Protein AF-A0A8T5MMV1-F1 (afdb_monomer)

Sequence (103 aa):
MKTLVSTNEFLSEDVKLEKKLMKRESPDEYPSLLKWKIQMLYFDGAAWVQICRMDNYLHDGSVGSHVHTYGNDQVKWLEVSFQEAYDLVFAVGSRILREKFRR

Foldseek 3Di:
DAWPDWDWDAPDPFKIKIKTKGADPDCQWAVDRIKIKIFIWGHPPPDTDTAWMWIFTDDPSDTFIWIDHPPDPDTDTHHDDPVVRNVCNVVSSVVSCCPPVVD

pLDDT: mean 88.41, std 8.73, range [66.06, 97.75]

Radius of gyration: 13.95 Å; Cα contacts (8 Å, |Δi|>4): 199; chains: 1; bounding box: 29×27×39 Å

Secondary structure (DSSP, 8-state):
--EEEEEEEESSSSEEEEEEEEE-SSGGG-SSSEEEEEEEEEE-SSSEEEEEEEEEEEETTEEEEEEEETT----EEE---HHHHHHHHHHHHHHHIIIII--

Nearest PDB structures (foldseek):
  5wlc-assembly1_LH  TM=3.913E-01  e=1.052E+00  Saccharomyces cerevisiae BY4741
  6gn5-assembly1_A  TM=3.726E-01  e=1.052E+00  Homo sapiens
  7lbv-assembly1_A  TM=4.084E-01  e=2.830E+00  Cutibacterium acnes
  6gqf-assembly1_A  TM=3.192E-01  e=9.423E-01  Mus musculus
  7azn-assembly1_A  TM=3.697E-01  e=2.271E+00  Mus musculus

Mean predicted aligned error: 4.56 Å

Solvent-accessible surface area (backbone atoms only — not comparable to full-atom values): 5754 Å² total; per-residue (Å²): 131,52,76,76,45,76,50,77,47,72,82,47,98,46,31,35,37,42,42,36,35,27,50,55,90,50,76,85,48,40,92,53,73,61,32,45,37,42,33,28,32,35,50,80,84,86,50,77,41,68,40,14,35,33,34,54,44,50,52,96,91,40,84,31,24,43,38,45,42,59,97,46,91,69,68,45,82,43,82,66,54,73,66,56,45,49,54,48,33,50,55,54,22,52,48,48,33,40,76,76,68,73,87

Structure (mmCIF, N/CA/C/O backbone):
data_AF-A0A8T5MMV1-F1
#
_entry.id   AF-A0A8T5MMV1-F1
#
loop_
_atom_site.group_PDB
_atom_site.id
_atom_site.type_symbol
_atom_site.label_atom_id
_atom_site.label_alt_id
_atom_site.label_comp_id
_atom_site.label_asym_id
_atom_site.label_entity_id
_atom_site.label_seq_id
_atom_site.pdbx_PDB_ins_code
_atom_site.Cartn_x
_atom_site.Cartn_y
_atom_site.Cartn_z
_atom_site.occupancy
_atom_site.B_iso_or_equiv
_atom_site.auth_seq_id
_atom_site.auth_comp_id
_atom_site.auth_asym_id
_atom_site.auth_atom_id
_atom_site.pdbx_PDB_model_num
ATOM 1 N N . MET A 1 1 ? 5.492 -15.734 -5.725 1.00 70.44 1 MET A N 1
ATOM 2 C CA . MET A 1 1 ? 6.188 -14.435 -5.572 1.00 70.44 1 MET A CA 1
ATOM 3 C C . MET A 1 1 ? 7.009 -14.429 -4.302 1.00 70.44 1 MET A C 1
ATOM 5 O O . MET A 1 1 ? 6.501 -14.870 -3.277 1.00 70.44 1 MET A O 1
ATOM 9 N N . LYS A 1 2 ? 8.271 -13.977 -4.339 1.00 82.12 2 LYS A N 1
ATOM 10 C CA . LYS A 1 2 ? 9.137 -13.943 -3.145 1.00 82.12 2 LYS A CA 1
ATOM 11 C C . LYS A 1 2 ? 9.173 -12.536 -2.547 1.00 82.12 2 LYS A C 1
ATOM 13 O O . LYS A 1 2 ? 9.741 -11.623 -3.150 1.00 82.12 2 LYS A O 1
ATOM 18 N N . THR A 1 3 ? 8.608 -12.383 -1.352 1.00 88.94 3 THR A N 1
ATOM 19 C CA . THR A 1 3 ? 8.776 -11.179 -0.529 1.00 88.94 3 THR A CA 1
ATOM 20 C C . THR A 1 3 ? 10.228 -11.074 -0.085 1.00 88.94 3 THR A C 1
ATOM 22 O O . THR A 1 3 ? 10.791 -12.028 0.451 1.00 88.94 3 THR A O 1
ATOM 25 N N . LEU A 1 4 ? 10.836 -9.920 -0.336 1.00 90.94 4 LEU A N 1
ATOM 26 C CA . LEU A 1 4 ? 12.189 -9.599 0.109 1.00 90.94 4 LEU A CA 1
ATOM 27 C C . LEU A 1 4 ? 12.144 -8.897 1.464 1.00 90.94 4 LEU A C 1
ATOM 29 O O . LEU A 1 4 ? 12.905 -9.241 2.360 1.00 90.94 4 LEU A O 1
ATOM 33 N N . VAL A 1 5 ? 11.223 -7.940 1.610 1.00 92.62 5 VAL A N 1
ATOM 34 C CA . VAL A 1 5 ? 11.024 -7.153 2.830 1.00 92.62 5 VAL A CA 1
ATOM 35 C C . VAL A 1 5 ? 9.528 -6.936 3.042 1.00 92.62 5 VAL A C 1
ATOM 37 O O . VAL A 1 5 ? 8.798 -6.655 2.092 1.00 92.62 5 VAL A O 1
ATOM 40 N N . SER A 1 6 ? 9.073 -7.053 4.288 1.00 94.56 6 SER A N 1
ATOM 41 C CA . SER A 1 6 ? 7.721 -6.682 4.711 1.00 94.56 6 SER A CA 1
ATOM 42 C C . SER A 1 6 ? 7.812 -5.993 6.062 1.00 94.56 6 SER A C 1
ATOM 44 O O . SER A 1 6 ? 8.284 -6.598 7.022 1.00 94.56 6 SER A O 1
ATOM 46 N N . THR A 1 7 ? 7.365 -4.746 6.148 1.00 95.88 7 THR A N 1
ATOM 47 C CA . THR A 1 7 ? 7.383 -3.966 7.388 1.00 95.88 7 THR A CA 1
ATOM 48 C C . THR A 1 7 ? 6.016 -3.368 7.675 1.00 95.88 7 THR A C 1
ATOM 50 O O . THR A 1 7 ? 5.232 -3.099 6.763 1.00 95.88 7 THR A O 1
ATOM 53 N N . ASN A 1 8 ? 5.736 -3.186 8.964 1.00 95.94 8 ASN A N 1
ATOM 54 C CA . ASN A 1 8 ? 4.588 -2.436 9.450 1.00 95.94 8 ASN A CA 1
ATOM 55 C C . ASN A 1 8 ? 5.100 -1.228 10.230 1.00 95.94 8 ASN A C 1
ATOM 57 O O . ASN A 1 8 ? 5.975 -1.368 11.081 1.00 95.94 8 ASN A O 1
ATOM 61 N N . GLU A 1 9 ? 4.532 -0.068 9.946 1.00 95.38 9 GLU A N 1
ATOM 62 C CA . GLU A 1 9 ? 4.747 1.174 10.675 1.00 95.38 9 GLU A CA 1
ATOM 63 C C . GLU A 1 9 ? 3.407 1.598 11.272 1.00 95.38 9 GLU A C 1
ATOM 65 O O . GLU A 1 9 ? 2.465 1.894 10.539 1.00 95.38 9 GLU A O 1
ATOM 70 N N . PHE A 1 10 ? 3.292 1.551 12.596 1.00 96.19 10 PHE A N 1
ATOM 71 C CA . PHE A 1 10 ? 2.070 1.948 13.290 1.00 96.19 10 PHE A CA 1
ATOM 72 C C . PHE A 1 10 ? 2.055 3.467 13.459 1.00 96.19 10 PHE A C 1
ATOM 74 O O . PHE A 1 10 ? 2.979 4.032 14.040 1.00 96.19 10 PHE A O 1
ATOM 81 N N . LEU A 1 11 ? 1.013 4.112 12.932 1.00 93.56 11 LEU A N 1
ATOM 82 C CA . LEU A 1 11 ? 0.779 5.554 13.058 1.00 93.56 11 LEU A CA 1
ATOM 83 C C . LEU A 1 11 ? -0.070 5.873 14.300 1.00 93.56 11 LEU A C 1
ATOM 85 O O . LEU A 1 11 ? 0.054 6.946 14.884 1.00 93.56 11 LEU A O 1
ATOM 89 N N . SER A 1 12 ? -0.911 4.922 14.706 1.00 94.31 12 SER A N 1
ATOM 90 C CA . SER A 1 12 ? -1.681 4.886 15.952 1.00 94.31 12 SER A CA 1
ATOM 91 C C . SER A 1 12 ? -1.963 3.423 16.323 1.00 94.31 12 SER A C 1
ATOM 93 O O . SER A 1 12 ? -1.530 2.500 15.627 1.00 94.31 12 SER A O 1
ATOM 95 N N . GLU A 1 13 ? -2.705 3.189 17.407 1.00 95.12 13 GLU A N 1
ATOM 96 C CA . GLU A 1 13 ? -3.140 1.841 17.801 1.00 95.12 13 GLU A CA 1
ATOM 97 C C . GLU A 1 13 ? -4.030 1.170 16.737 1.00 95.12 13 GLU A C 1
ATOM 99 O O . GLU A 1 13 ? -3.968 -0.044 16.545 1.00 95.12 13 GLU A O 1
ATOM 104 N N . ASP A 1 14 ? -4.824 1.966 16.015 1.00 96.62 14 ASP A N 1
ATOM 105 C CA . ASP A 1 14 ? -5.800 1.530 15.017 1.00 96.62 14 ASP A CA 1
ATOM 106 C C . ASP A 1 14 ? -5.406 1.873 13.570 1.00 96.62 14 ASP A C 1
ATOM 108 O O . ASP A 1 14 ? -6.151 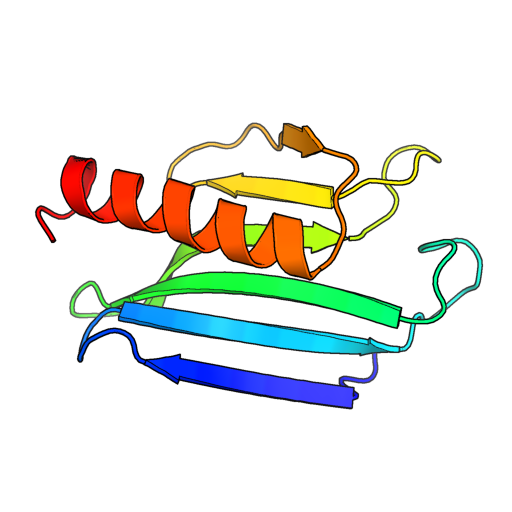1.553 12.647 1.00 96.62 14 ASP A O 1
ATOM 112 N N . VAL A 1 15 ? -4.236 2.474 13.327 1.00 96.69 15 VAL A N 1
ATOM 113 C CA . VAL A 1 15 ? -3.765 2.832 11.978 1.00 96.69 15 VAL A CA 1
ATOM 114 C C . VAL A 1 15 ? -2.329 2.375 11.764 1.00 96.69 15 VAL A C 1
ATOM 116 O O . VAL A 1 15 ? -1.430 2.676 12.549 1.00 96.69 15 VAL A O 1
ATOM 119 N N . LYS A 1 16 ? -2.078 1.705 10.635 1.00 96.88 16 LYS A N 1
ATOM 120 C CA . LYS A 1 16 ? -0.721 1.326 10.222 1.00 96.88 16 LYS A CA 1
ATOM 121 C C . LYS A 1 16 ? -0.492 1.457 8.723 1.00 96.88 16 LYS A C 1
ATOM 123 O O . LYS A 1 16 ? -1.419 1.354 7.920 1.00 96.88 16 LYS A O 1
ATOM 128 N N . LEU A 1 17 ? 0.773 1.599 8.359 1.00 96.75 17 LEU A N 1
ATOM 129 C CA . LEU A 1 17 ? 1.288 1.444 7.008 1.00 96.75 17 LEU A CA 1
ATOM 130 C C . LEU A 1 17 ? 1.995 0.097 6.874 1.00 96.75 17 LEU A C 1
ATOM 132 O O . LEU A 1 17 ? 2.955 -0.192 7.584 1.00 96.75 17 LEU A O 1
ATOM 136 N N . GLU A 1 18 ? 1.547 -0.713 5.925 1.00 96.69 18 GLU A N 1
ATOM 137 C CA . GLU A 1 18 ? 2.245 -1.907 5.465 1.00 96.69 18 GLU A CA 1
ATOM 138 C C . GLU A 1 18 ? 3.086 -1.553 4.232 1.00 96.69 18 GLU A C 1
ATOM 140 O O . GLU A 1 18 ? 2.568 -1.026 3.246 1.00 96.69 18 GLU A O 1
ATOM 145 N N . LYS A 1 19 ? 4.380 -1.878 4.269 1.00 95.69 19 LYS A N 1
ATOM 146 C CA . LYS A 1 19 ? 5.316 -1.704 3.152 1.00 95.69 19 LYS A CA 1
ATOM 147 C C . LYS A 1 19 ? 5.884 -3.063 2.772 1.00 95.69 19 LYS A C 1
ATOM 149 O O . LYS A 1 19 ? 6.467 -3.754 3.607 1.00 95.69 19 LYS A O 1
ATOM 154 N N . LYS A 1 20 ? 5.732 -3.451 1.510 1.00 94.75 20 LYS A N 1
ATOM 155 C CA . LYS A 1 20 ? 6.238 -4.715 0.967 1.00 94.75 20 LYS A CA 1
ATOM 156 C C . LYS A 1 20 ? 7.115 -4.453 -0.241 1.00 94.75 20 LYS A C 1
ATOM 158 O O . LYS A 1 20 ? 6.726 -3.707 -1.132 1.00 94.75 20 LYS A O 1
ATOM 163 N N . LEU A 1 21 ? 8.267 -5.113 -0.275 1.00 92.69 21 LEU A N 1
ATOM 164 C CA . LEU A 1 21 ? 9.174 -5.172 -1.415 1.00 92.69 21 LEU A CA 1
ATOM 165 C C . LEU A 1 21 ? 9.310 -6.632 -1.844 1.00 92.69 21 LEU A C 1
ATOM 167 O O . LEU A 1 21 ? 9.528 -7.522 -1.019 1.00 92.69 21 LEU A O 1
ATOM 171 N N . MET A 1 22 ? 9.173 -6.887 -3.134 1.00 92.38 22 MET A N 1
ATOM 172 C CA . MET A 1 22 ? 9.079 -8.216 -3.720 1.00 92.38 22 MET A CA 1
ATOM 173 C C . MET A 1 22 ? 9.987 -8.299 -4.944 1.00 92.38 22 MET A C 1
ATOM 175 O O . MET A 1 22 ? 10.180 -7.320 -5.668 1.00 92.38 22 MET A O 1
ATOM 179 N N . LYS A 1 23 ? 10.537 -9.487 -5.194 1.00 89.50 23 LYS A N 1
ATOM 180 C CA . LYS A 1 23 ? 11.234 -9.766 -6.452 1.00 89.50 23 LYS A CA 1
ATOM 181 C C . LYS A 1 23 ? 10.195 -9.941 -7.564 1.00 89.50 23 LYS A C 1
ATOM 183 O O . LYS A 1 23 ? 9.224 -10.669 -7.348 1.00 89.50 23 LYS A O 1
ATOM 188 N N . ARG A 1 24 ? 10.418 -9.336 -8.738 1.00 86.25 24 ARG A N 1
ATOM 189 C CA . ARG A 1 24 ? 9.618 -9.658 -9.933 1.00 86.25 24 ARG A CA 1
ATOM 190 C C . ARG A 1 24 ? 9.818 -11.119 -10.351 1.00 86.25 24 ARG A C 1
ATOM 192 O O . ARG A 1 24 ? 10.915 -11.663 -10.197 1.00 86.25 24 ARG A O 1
ATOM 199 N N . GLU A 1 25 ? 8.772 -11.749 -10.863 1.00 81.38 25 GLU A N 1
ATOM 200 C CA . GLU A 1 25 ? 8.788 -13.139 -11.328 1.00 81.38 25 GLU A CA 1
ATOM 201 C C . GLU A 1 25 ? 9.223 -13.252 -12.788 1.00 81.38 25 GLU A C 1
ATOM 203 O O . GLU A 1 25 ? 9.976 -14.167 -13.119 1.00 81.38 25 GLU A O 1
ATOM 208 N N . SER A 1 26 ? 8.835 -12.294 -13.634 1.00 78.94 26 SER A N 1
ATOM 209 C CA . SER A 1 26 ? 9.279 -12.213 -15.028 1.00 78.94 26 SER A CA 1
ATOM 210 C C . SER A 1 26 ? 9.669 -10.779 -15.420 1.00 78.94 26 SER A C 1
ATOM 212 O O . SER A 1 26 ? 9.253 -9.821 -14.760 1.00 78.94 26 SER A O 1
ATOM 214 N N . PRO A 1 27 ? 10.505 -10.601 -16.462 1.00 77.50 27 PRO A N 1
ATOM 215 C CA . PRO A 1 27 ? 10.873 -9.280 -16.978 1.00 77.50 27 PRO A CA 1
ATOM 216 C C . PRO A 1 27 ? 9.681 -8.433 -17.436 1.00 77.50 27 PRO A C 1
ATOM 218 O O . PRO A 1 27 ? 9.750 -7.211 -17.346 1.00 77.50 27 PRO A O 1
ATOM 221 N N . ASP A 1 28 ? 8.601 -9.085 -17.867 1.00 74.25 28 ASP A N 1
ATOM 222 C CA . ASP A 1 28 ? 7.427 -8.439 -18.459 1.00 74.25 28 ASP A CA 1
ATOM 223 C C . ASP A 1 28 ? 6.477 -7.836 -17.414 1.00 74.25 28 ASP A C 1
ATOM 225 O O . ASP A 1 28 ? 5.581 -7.079 -17.762 1.00 74.25 28 ASP A O 1
ATOM 229 N N . GLU A 1 29 ? 6.642 -8.150 -16.124 1.00 70.25 29 GLU A N 1
ATOM 230 C CA . GLU A 1 29 ? 5.719 -7.669 -15.089 1.00 70.25 29 GLU A CA 1
ATOM 231 C C . GLU A 1 29 ? 5.930 -6.203 -14.698 1.00 70.25 29 GLU A C 1
ATOM 233 O O . GLU A 1 29 ? 4.993 -5.531 -14.272 1.00 70.25 29 GLU A O 1
ATOM 238 N N . TYR A 1 30 ? 7.179 -5.741 -14.715 1.00 73.44 30 TYR A N 1
ATOM 239 C CA . TYR A 1 30 ? 7.548 -4.360 -14.420 1.00 73.44 30 TYR A CA 1
ATOM 240 C C . TYR A 1 30 ? 9.013 -4.130 -14.841 1.00 73.44 30 TYR A C 1
ATOM 242 O O . TYR A 1 30 ? 9.850 -5.004 -14.582 1.00 73.44 30 TYR A O 1
ATOM 250 N N . PRO A 1 31 ? 9.379 -2.970 -15.427 1.00 70.25 31 PRO A N 1
ATOM 251 C CA . PRO A 1 31 ? 10.744 -2.716 -15.899 1.00 70.25 31 PRO A CA 1
ATOM 252 C C . PRO A 1 31 ? 11.794 -2.778 -14.787 1.00 70.25 31 PRO A C 1
ATOM 254 O O . PRO A 1 31 ? 12.907 -3.261 -15.009 1.00 70.25 31 PRO A O 1
ATOM 257 N N . SER A 1 32 ? 11.435 -2.342 -13.573 1.00 76.12 32 SER A N 1
ATOM 258 C CA . SER A 1 32 ? 12.285 -2.509 -12.390 1.00 76.12 32 SER A CA 1
ATOM 259 C C . SER A 1 32 ? 12.335 -3.969 -11.950 1.00 76.12 32 SER A C 1
ATOM 261 O O . SER A 1 32 ? 11.327 -4.669 -11.959 1.00 76.12 32 SER A O 1
ATOM 263 N N . LEU A 1 33 ? 13.503 -4.415 -11.482 1.00 81.19 33 LEU A N 1
ATOM 264 C CA . LEU A 1 33 ? 13.704 -5.742 -10.881 1.00 81.19 33 LEU A CA 1
ATOM 265 C C . LEU A 1 33 ? 12.856 -5.965 -9.615 1.00 81.19 33 LEU A C 1
ATOM 267 O O . LEU A 1 33 ? 12.686 -7.107 -9.173 1.00 81.19 33 LEU A O 1
ATOM 271 N N . LEU A 1 34 ? 12.359 -4.877 -9.026 1.00 86.38 34 LEU A N 1
ATOM 272 C CA . LEU A 1 34 ? 11.644 -4.863 -7.762 1.00 86.38 34 LEU A CA 1
ATOM 273 C C . LEU A 1 34 ? 10.206 -4.379 -7.946 1.00 86.38 34 LEU A C 1
ATOM 275 O O . LEU A 1 34 ? 9.946 -3.330 -8.541 1.00 86.38 34 LEU A O 1
ATOM 279 N N . LYS A 1 35 ? 9.291 -5.137 -7.347 1.00 89.31 35 LYS A N 1
ATOM 280 C CA . LYS A 1 35 ? 7.905 -4.746 -7.109 1.00 89.31 35 LYS A CA 1
ATOM 281 C C . LYS A 1 35 ? 7.759 -4.265 -5.676 1.00 89.31 35 LYS A C 1
ATOM 283 O O . LYS A 1 35 ? 8.403 -4.793 -4.770 1.00 89.31 35 LYS A O 1
ATOM 288 N N . TRP A 1 36 ? 6.883 -3.311 -5.449 1.00 91.88 36 TRP A N 1
ATOM 289 C CA . TRP A 1 36 ? 6.555 -2.767 -4.154 1.00 91.88 36 TRP A CA 1
ATOM 290 C C . TRP A 1 36 ? 5.047 -2.606 -4.004 1.00 91.88 36 TRP A C 1
ATOM 292 O O . TRP A 1 36 ? 4.289 -2.516 -4.966 1.00 91.88 36 TRP A O 1
ATOM 302 N N . LYS A 1 37 ? 4.620 -2.603 -2.747 1.00 93.62 37 LYS A N 1
ATOM 303 C CA . LYS A 1 37 ? 3.253 -2.328 -2.333 1.00 93.62 37 LYS A CA 1
ATOM 304 C C . LYS A 1 37 ? 3.303 -1.526 -1.040 1.00 93.62 37 LYS A C 1
ATOM 306 O O . LYS A 1 37 ? 3.980 -1.930 -0.094 1.00 93.62 37 LYS A O 1
ATOM 311 N N . ILE A 1 38 ? 2.569 -0.425 -1.000 1.00 96.12 38 ILE A N 1
ATOM 312 C CA . ILE A 1 38 ? 2.396 0.424 0.177 1.00 96.12 38 ILE A CA 1
ATOM 313 C C . ILE A 1 38 ? 0.904 0.479 0.472 1.00 96.12 38 ILE A C 1
ATOM 315 O O . ILE A 1 38 ? 0.104 0.755 -0.419 1.00 96.12 38 ILE A O 1
ATOM 319 N N . GLN A 1 39 ? 0.508 0.177 1.703 1.00 96.94 39 GLN A N 1
ATOM 320 C CA . GLN A 1 39 ? -0.897 0.087 2.073 1.00 96.94 39 GLN A CA 1
ATOM 321 C C . GLN A 1 39 ? -1.149 0.699 3.447 1.00 96.94 39 GLN A C 1
ATOM 323 O O . GLN A 1 39 ? -0.601 0.235 4.440 1.00 96.94 39 GLN A O 1
ATOM 328 N N . MET A 1 40 ? -2.039 1.687 3.513 1.00 97.75 40 MET A N 1
ATOM 329 C CA . MET A 1 40 ? -2.611 2.164 4.766 1.00 97.75 40 MET A CA 1
ATOM 330 C C . MET A 1 40 ? -3.805 1.299 5.165 1.00 97.75 40 MET A C 1
ATOM 332 O O . MET A 1 40 ? -4.712 1.040 4.365 1.00 97.75 40 MET A O 1
ATOM 336 N N . LEU A 1 41 ? -3.788 0.866 6.420 1.00 97.25 41 LEU A N 1
ATOM 337 C CA . LEU A 1 41 ? -4.781 0.011 7.045 1.00 97.25 41 LEU A CA 1
ATOM 338 C C . LEU A 1 41 ? -5.365 0.698 8.278 1.00 97.25 41 LEU A C 1
ATOM 340 O O . LEU A 1 41 ? -4.625 1.312 9.045 1.00 97.25 41 LEU A O 1
ATOM 344 N N . TYR A 1 42 ? -6.669 0.527 8.472 1.00 96.75 42 TYR A N 1
ATOM 345 C CA . TYR A 1 42 ? -7.408 0.965 9.654 1.00 96.75 42 TYR A CA 1
ATOM 346 C C . TYR A 1 42 ? -8.034 -0.236 10.357 1.00 96.75 42 TYR A C 1
ATOM 348 O O . TYR A 1 42 ? -8.614 -1.083 9.683 1.00 96.75 42 TYR A O 1
ATOM 356 N N . PHE A 1 43 ? -7.925 -0.332 11.676 1.00 96.62 43 PHE A N 1
ATOM 357 C CA . PHE A 1 43 ? -8.611 -1.348 12.460 1.00 96.62 43 PHE A CA 1
ATOM 358 C C . PHE A 1 43 ? -9.981 -0.827 12.893 1.00 96.62 43 PHE A C 1
ATOM 360 O O . PHE A 1 43 ? -10.075 0.087 13.708 1.00 96.62 43 PHE A O 1
ATOM 367 N N . ASP A 1 44 ? -11.049 -1.423 12.368 1.00 93.00 44 ASP A N 1
ATOM 368 C CA . ASP A 1 44 ? -12.431 -1.000 12.643 1.00 93.00 44 ASP A CA 1
ATOM 369 C C . ASP A 1 44 ? -13.025 -1.596 13.935 1.00 93.00 44 ASP A C 1
ATOM 371 O O . ASP A 1 44 ? -14.203 -1.401 14.233 1.00 93.00 44 ASP A O 1
ATOM 375 N N . GLY A 1 45 ? -12.210 -2.322 14.708 1.00 93.62 45 GLY A N 1
ATOM 376 C CA . GLY A 1 45 ? -12.624 -3.077 15.892 1.00 93.62 45 GLY A CA 1
ATOM 377 C C . GLY A 1 45 ? -12.766 -4.581 15.644 1.00 93.62 45 GLY A C 1
ATOM 378 O O . GLY A 1 45 ? -12.706 -5.351 16.601 1.00 93.62 45 GLY A O 1
ATOM 379 N N . ALA A 1 46 ? -12.892 -5.013 14.385 1.00 95.81 46 ALA A N 1
ATOM 380 C CA . ALA A 1 46 ? -12.994 -6.421 14.006 1.00 95.81 46 ALA A CA 1
ATOM 381 C C . ALA A 1 46 ? -11.864 -6.857 13.062 1.00 95.81 46 ALA A C 1
ATOM 383 O O . ALA A 1 46 ? -11.310 -7.948 13.219 1.00 95.81 46 ALA A O 1
ATOM 384 N N . ALA A 1 47 ? -11.502 -6.017 12.091 1.00 96.06 47 ALA A N 1
ATOM 385 C CA . ALA A 1 47 ? -10.517 -6.346 11.071 1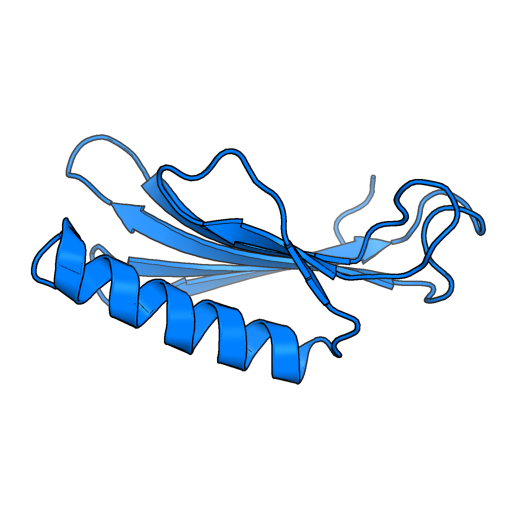.00 96.06 47 ALA A CA 1
ATOM 386 C C . ALA A 1 47 ? -9.697 -5.129 10.620 1.00 96.06 47 ALA A C 1
ATOM 388 O O . ALA A 1 47 ? -10.072 -3.973 10.795 1.00 96.06 47 ALA A O 1
ATOM 389 N N . TRP A 1 48 ? -8.549 -5.409 9.997 1.00 96.94 48 TRP A N 1
ATOM 390 C CA . TRP A 1 48 ? -7.763 -4.394 9.301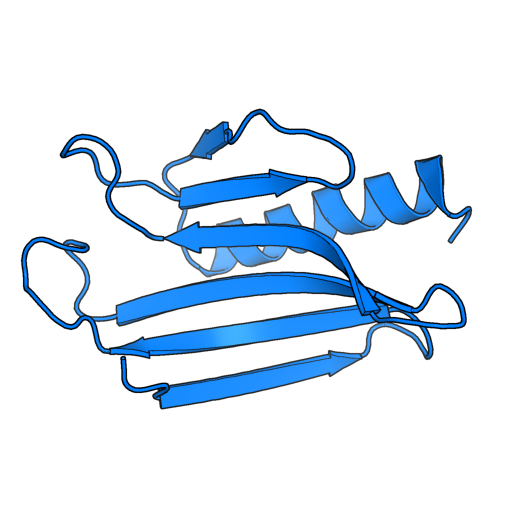 1.00 96.94 48 TRP A CA 1
ATOM 391 C C . TRP A 1 48 ? -8.348 -4.148 7.909 1.00 96.94 48 TRP A C 1
ATOM 393 O O . TRP A 1 48 ? -8.252 -4.995 7.020 1.00 96.94 48 TRP A O 1
ATOM 403 N N . VAL A 1 49 ? -8.914 -2.965 7.715 1.00 95.38 49 VAL A N 1
ATOM 404 C CA . VAL A 1 49 ? -9.562 -2.512 6.487 1.00 95.38 49 VAL A CA 1
ATOM 405 C C . VAL A 1 49 ? -8.579 -1.708 5.639 1.00 95.38 49 VAL A C 1
ATOM 407 O O . VAL A 1 49 ? -7.845 -0.858 6.143 1.00 95.38 49 VAL A O 1
ATOM 410 N N . GLN A 1 50 ? -8.555 -1.963 4.328 1.00 95.94 50 GLN A N 1
ATOM 411 C CA . GLN A 1 50 ? -7.743 -1.198 3.379 1.00 95.94 50 GLN A CA 1
ATOM 412 C C . GLN A 1 50 ? -8.303 0.212 3.193 1.00 95.94 50 GLN A C 1
ATOM 414 O O . GLN A 1 50 ? -9.380 0.380 2.628 1.00 95.94 50 GLN A O 1
ATOM 419 N N . ILE A 1 51 ? -7.525 1.219 3.588 1.00 96.19 51 ILE A N 1
ATOM 420 C CA . ILE A 1 51 ? -7.874 2.626 3.386 1.00 96.19 51 ILE A CA 1
ATOM 421 C C . ILE A 1 51 ? -7.353 3.128 2.042 1.00 96.19 51 ILE A C 1
ATOM 423 O O . I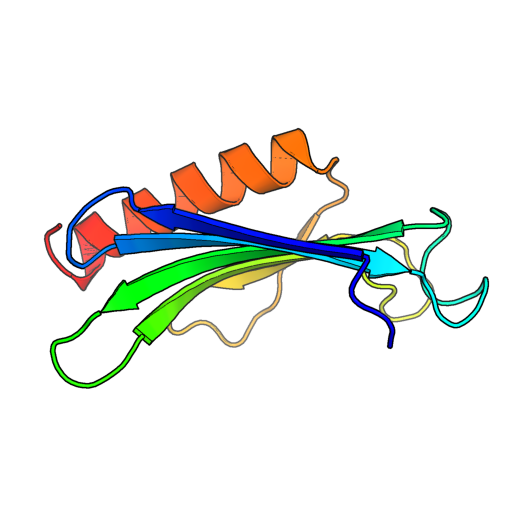LE A 1 51 ? -8.092 3.696 1.237 1.00 96.19 51 ILE A O 1
ATOM 427 N N . CYS A 1 52 ? -6.067 2.907 1.795 1.00 96.19 52 CYS A N 1
ATOM 428 C CA . CYS A 1 52 ? -5.403 3.287 0.561 1.00 96.19 52 CYS A CA 1
ATOM 429 C C . CYS A 1 52 ? -4.292 2.278 0.282 1.00 96.19 52 CYS A C 1
ATOM 431 O O . CYS A 1 52 ? -3.558 1.910 1.197 1.00 96.19 52 CYS A O 1
ATOM 433 N N . ARG A 1 53 ? -4.167 1.816 -0.958 1.00 95.50 53 ARG A N 1
ATOM 434 C CA . ARG A 1 53 ? -3.064 0.967 -1.402 1.00 95.50 53 ARG A CA 1
ATOM 435 C C . ARG A 1 53 ? -2.515 1.497 -2.709 1.00 95.50 53 ARG A C 1
ATOM 437 O O . ARG A 1 53 ? -3.290 1.798 -3.612 1.00 95.50 53 ARG A O 1
ATOM 444 N N . MET A 1 54 ? -1.193 1.520 -2.811 1.00 94.62 54 MET A N 1
ATOM 445 C CA . MET A 1 54 ? -0.503 1.642 -4.080 1.00 94.62 54 MET A CA 1
ATOM 446 C C . MET A 1 54 ? 0.447 0.477 -4.306 1.00 94.62 54 MET A C 1
ATOM 448 O O . MET A 1 54 ? 1.123 0.028 -3.380 1.00 94.62 54 MET A O 1
ATOM 452 N N . ASP A 1 55 ? 0.489 -0.012 -5.537 1.00 91.75 55 ASP A N 1
ATOM 453 C CA . ASP A 1 55 ? 1.409 -1.055 -5.978 1.00 91.75 55 ASP A CA 1
ATOM 454 C C . ASP A 1 55 ? 1.856 -0.787 -7.416 1.00 91.75 55 ASP A C 1
ATOM 456 O O . ASP A 1 55 ? 1.077 -0.281 -8.223 1.00 91.75 55 ASP A O 1
ATOM 460 N N . ASN A 1 56 ? 3.120 -1.090 -7.723 1.00 88.12 56 ASN A N 1
ATOM 461 C CA . ASN A 1 56 ? 3.652 -0.957 -9.076 1.00 88.12 56 ASN A CA 1
ATOM 462 C C . ASN A 1 56 ? 3.536 -2.292 -9.823 1.00 88.12 56 ASN A C 1
ATOM 464 O O . ASN A 1 56 ? 4.268 -3.256 -9.576 1.00 88.12 56 ASN A O 1
ATOM 468 N N . TYR A 1 57 ? 2.591 -2.351 -10.750 1.00 78.12 57 TYR A N 1
ATOM 469 C CA . TYR A 1 57 ? 2.349 -3.510 -11.599 1.00 78.12 57 TYR A CA 1
ATOM 470 C C . TYR A 1 57 ? 2.078 -3.051 -13.025 1.00 78.12 57 TYR A C 1
ATOM 472 O O . TYR A 1 57 ? 1.532 -1.970 -13.236 1.00 78.12 57 TYR A O 1
ATOM 480 N N . LEU A 1 58 ? 2.424 -3.888 -14.004 1.00 69.44 58 LEU A N 1
ATOM 481 C CA . LEU A 1 58 ? 1.923 -3.704 -15.360 1.00 69.44 58 LEU A CA 1
ATOM 482 C C . LEU A 1 58 ? 0.402 -3.857 -15.394 1.00 69.44 58 LEU A C 1
ATOM 484 O O . LEU A 1 58 ? -0.151 -4.786 -14.800 1.00 69.44 58 LEU A O 1
ATOM 488 N N . HIS A 1 59 ? -0.241 -3.033 -16.205 1.00 67.88 59 HIS A N 1
ATOM 489 C CA . HIS A 1 59 ? -1.598 -3.272 -16.678 1.00 67.88 59 HIS A CA 1
ATOM 490 C C . HIS A 1 59 ? -1.665 -2.885 -18.136 1.00 67.88 59 HIS A C 1
ATOM 492 O O . HIS A 1 59 ? -1.134 -1.848 -18.534 1.00 67.88 59 HIS A O 1
ATOM 498 N N . ASP A 1 60 ? -2.263 -3.760 -18.933 1.00 66.44 60 ASP A N 1
ATOM 499 C CA . ASP A 1 60 ? -2.450 -3.561 -20.367 1.00 66.44 60 ASP A CA 1
ATOM 500 C C . ASP A 1 60 ? -1.170 -3.110 -21.099 1.00 66.44 60 ASP A C 1
ATOM 502 O O . ASP A 1 60 ? -1.184 -2.236 -21.962 1.00 66.44 60 ASP A O 1
ATOM 506 N N . GLY A 1 61 ? -0.022 -3.692 -20.728 1.00 67.25 61 GLY A N 1
ATOM 507 C CA . GLY A 1 61 ? 1.270 -3.406 -21.363 1.00 67.25 61 GLY A CA 1
ATOM 508 C C . GLY A 1 61 ? 1.944 -2.101 -20.923 1.00 67.25 61 GLY A C 1
ATOM 509 O O . GLY A 1 61 ? 3.081 -1.854 -21.319 1.00 67.25 61 GLY A O 1
ATOM 510 N N . SER A 1 62 ? 1.282 -1.284 -20.100 1.00 66.06 62 SER A N 1
ATOM 511 C CA . SER A 1 62 ? 1.793 0.011 -19.648 1.00 66.06 62 SER A CA 1
ATOM 512 C C . SER A 1 62 ? 2.295 -0.048 -18.207 1.00 66.06 62 SER A C 1
ATOM 514 O O . SER A 1 62 ? 1.702 -0.670 -17.323 1.00 66.06 62 SER A O 1
ATOM 516 N N . VAL A 1 63 ? 3.427 0.609 -17.975 1.00 70.25 63 VAL A N 1
ATOM 517 C CA . VAL A 1 63 ? 4.061 0.717 -16.661 1.00 70.25 63 VAL A CA 1
ATOM 518 C C . VAL A 1 63 ? 3.312 1.761 -15.844 1.00 70.25 63 VAL A C 1
ATOM 520 O O . VAL A 1 63 ? 3.109 2.878 -16.308 1.00 70.25 63 VAL A O 1
ATOM 523 N N . GLY A 1 64 ? 2.935 1.427 -14.613 1.00 77.12 64 GLY A N 1
ATOM 524 C CA . GLY A 1 64 ? 2.359 2.408 -13.704 1.00 77.12 64 GLY A CA 1
ATOM 525 C C . GLY A 1 64 ? 2.125 1.864 -12.303 1.00 77.12 64 GLY A C 1
ATOM 526 O O . GLY A 1 64 ? 2.412 0.704 -11.999 1.00 77.12 64 GLY A O 1
ATOM 527 N N . SER A 1 65 ? 1.632 2.742 -11.438 1.00 85.56 65 SER A N 1
ATOM 528 C CA . SER A 1 65 ? 1.191 2.400 -10.092 1.00 85.56 65 SER A CA 1
ATOM 529 C C . SER A 1 65 ? -0.324 2.456 -10.017 1.00 85.56 65 SER A C 1
ATOM 531 O O . SER A 1 65 ? -0.944 3.461 -10.380 1.00 85.56 65 SER A O 1
ATOM 533 N N . HIS A 1 66 ? -0.909 1.384 -9.501 1.00 87.62 66 HIS A N 1
ATOM 534 C CA . HIS A 1 66 ? -2.324 1.314 -9.190 1.00 87.62 66 HIS A CA 1
ATOM 535 C C . HIS A 1 66 ? -2.605 2.071 -7.905 1.00 87.62 66 HIS A C 1
ATOM 537 O O . HIS A 1 66 ? -1.907 1.876 -6.915 1.00 87.62 66 HIS A O 1
ATOM 543 N N . VAL A 1 67 ? -3.660 2.876 -7.883 1.00 88.88 67 VAL A N 1
A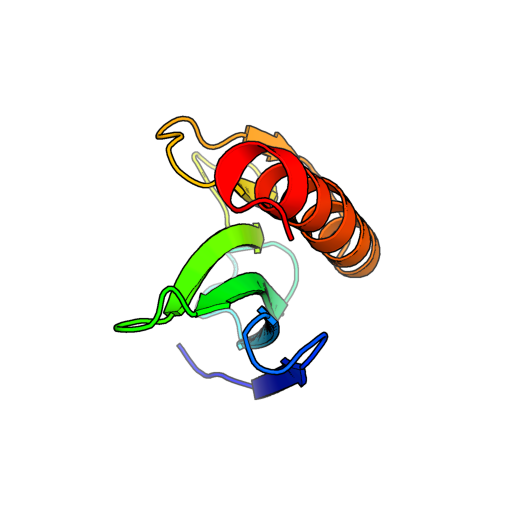TOM 544 C CA . VAL A 1 67 ? -4.172 3.487 -6.656 1.00 88.88 67 VAL A CA 1
ATOM 545 C C . VAL A 1 67 ? -5.522 2.866 -6.331 1.00 88.88 67 VAL A C 1
ATOM 547 O O . VAL A 1 67 ? -6.496 3.075 -7.054 1.00 88.88 67 VAL A O 1
ATOM 550 N N . HIS A 1 68 ? -5.590 2.146 -5.216 1.00 91.06 68 HIS A N 1
ATOM 551 C CA . HIS A 1 68 ? -6.830 1.630 -4.648 1.00 91.06 68 HIS A CA 1
ATOM 552 C C . HIS A 1 68 ? -7.211 2.464 -3.429 1.00 91.06 68 HIS A C 1
ATOM 554 O O . HIS A 1 68 ? -6.438 2.560 -2.476 1.00 91.06 68 HIS A O 1
ATOM 560 N N . THR A 1 69 ? -8.414 3.025 -3.417 1.00 91.94 69 THR A N 1
ATOM 561 C CA . THR A 1 69 ? -8.938 3.787 -2.276 1.00 91.94 69 THR A CA 1
ATOM 562 C C . THR A 1 69 ? -10.171 3.113 -1.701 1.00 91.94 69 THR A C 1
ATOM 564 O O . THR A 1 69 ? -10.939 2.497 -2.435 1.00 91.94 69 THR A O 1
ATOM 567 N N . TYR A 1 70 ? -10.377 3.254 -0.396 1.00 90.94 70 TYR A N 1
ATOM 568 C CA . TYR A 1 70 ? -11.538 2.714 0.302 1.00 90.94 70 TYR A CA 1
ATOM 569 C C . TYR A 1 70 ? -12.861 3.083 -0.385 1.00 90.94 70 TYR A C 1
ATOM 571 O O . TYR A 1 70 ? -13.111 4.256 -0.669 1.00 90.94 70 TYR A O 1
ATOM 579 N N . GLY A 1 71 ? -13.704 2.074 -0.623 1.00 86.31 71 GLY A N 1
ATOM 580 C CA . GLY A 1 71 ? -15.035 2.245 -1.211 1.00 86.31 71 GLY A CA 1
ATOM 581 C C . GLY A 1 71 ? -15.044 2.720 -2.667 1.00 86.31 71 GLY A C 1
ATOM 582 O O . GLY A 1 71 ? -16.056 3.261 -3.103 1.00 86.31 71 GLY A O 1
ATOM 583 N N . ASN A 1 72 ? -13.935 2.572 -3.400 1.00 87.38 72 ASN A N 1
ATOM 584 C CA . ASN A 1 72 ? -13.855 2.923 -4.814 1.00 87.38 72 ASN A CA 1
ATOM 585 C C . ASN A 1 72 ? -13.341 1.741 -5.642 1.00 87.38 72 ASN A C 1
ATOM 587 O O . ASN A 1 72 ? -12.232 1.256 -5.412 1.00 87.38 72 ASN A O 1
ATOM 591 N N . ASP A 1 73 ? -14.131 1.337 -6.633 1.00 80.94 73 ASP A N 1
ATOM 592 C CA . ASP A 1 73 ? -13.788 0.251 -7.554 1.00 80.94 73 ASP A CA 1
ATOM 593 C C . ASP A 1 73 ? -12.908 0.730 -8.718 1.00 80.94 73 ASP A C 1
ATOM 595 O O . ASP A 1 73 ? -12.272 -0.075 -9.398 1.00 80.94 73 ASP A O 1
ATOM 599 N N . GLN A 1 74 ? -12.832 2.046 -8.948 1.00 78.12 74 GLN A N 1
ATOM 600 C CA . GLN A 1 74 ? -11.977 2.605 -9.987 1.00 78.12 74 GLN A CA 1
ATOM 601 C C . GLN A 1 74 ? -10.535 2.717 -9.502 1.00 78.12 74 GLN A C 1
ATOM 603 O O . GLN A 1 74 ? -10.208 3.509 -8.613 1.00 78.12 74 GLN A O 1
ATOM 608 N N . VAL A 1 75 ? -9.658 1.954 -10.147 1.00 78.44 75 VAL A N 1
ATOM 609 C CA . VAL A 1 75 ? -8.213 2.045 -9.956 1.00 78.44 75 VAL A CA 1
ATOM 610 C C . VAL A 1 75 ? -7.678 3.218 -10.769 1.00 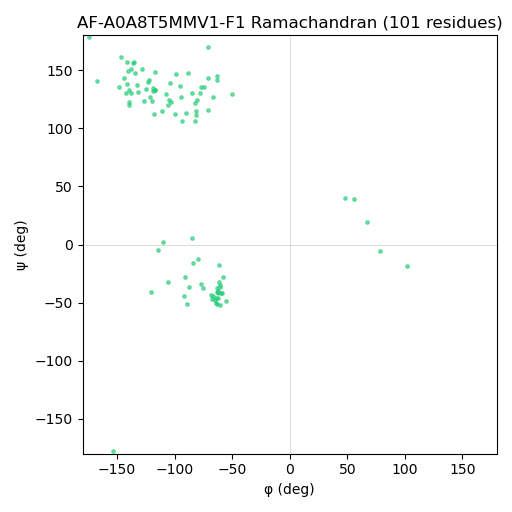78.44 75 VAL A C 1
ATOM 612 O O . VAL A 1 75 ? -7.891 3.289 -11.980 1.00 78.44 75 VAL A O 1
ATOM 615 N N . LYS A 1 76 ? -6.986 4.154 -10.111 1.00 80.19 76 LYS A N 1
ATOM 616 C CA . LYS A 1 76 ? -6.283 5.235 -10.818 1.00 80.19 76 LYS A CA 1
ATOM 617 C C . LYS A 1 76 ? -4.871 4.805 -11.184 1.00 80.19 76 LYS A C 1
ATOM 619 O O . LYS A 1 76 ? -4.227 4.083 -10.427 1.00 80.19 76 LYS A O 1
ATOM 624 N N . TRP A 1 77 ? -4.412 5.325 -12.313 1.00 79.88 77 TRP A N 1
ATOM 625 C CA . TRP A 1 77 ? -3.099 5.081 -12.887 1.00 79.88 77 TRP A CA 1
ATOM 626 C C . TRP A 1 77 ? -2.199 6.284 -12.692 1.00 79.88 77 TRP A C 1
ATOM 628 O O . TRP A 1 77 ? -2.528 7.374 -13.158 1.00 79.88 77 TRP A O 1
ATOM 638 N N . LEU A 1 78 ? -1.081 6.090 -11.995 1.00 83.31 78 LEU A N 1
ATOM 639 C CA . LEU A 1 78 ? -0.073 7.126 -11.790 1.00 83.31 78 LEU A CA 1
ATOM 640 C C . LEU A 1 78 ? 1.327 6.535 -11.952 1.00 83.31 78 LEU A C 1
ATOM 642 O O . LEU A 1 78 ? 1.650 5.519 -11.342 1.00 83.31 78 LEU A O 1
ATOM 646 N N . GLU A 1 79 ? 2.176 7.175 -12.747 1.00 85.19 79 GLU A N 1
ATOM 647 C CA . GLU A 1 79 ? 3.602 6.857 -12.776 1.00 85.19 79 GLU A CA 1
ATOM 648 C C . GLU A 1 79 ? 4.283 7.587 -11.616 1.00 85.19 79 GLU A C 1
ATOM 650 O O . GLU A 1 79 ? 4.405 8.809 -11.631 1.00 85.19 79 GLU A O 1
ATOM 655 N N . VAL A 1 80 ? 4.652 6.839 -10.575 1.00 86.88 80 VAL A N 1
ATOM 656 C CA . VAL A 1 80 ? 5.270 7.380 -9.360 1.00 86.88 80 VAL A CA 1
ATOM 657 C C . VAL A 1 80 ? 6.377 6.462 -8.857 1.00 86.88 80 VAL A C 1
ATOM 659 O O . VAL A 1 80 ? 6.330 5.237 -9.002 1.00 86.88 80 VAL A O 1
ATOM 662 N N . SER A 1 81 ? 7.380 7.062 -8.233 1.00 86.94 81 SER A N 1
ATOM 663 C CA . SER A 1 81 ? 8.405 6.372 -7.460 1.00 86.94 81 SER A CA 1
ATOM 664 C C . SER A 1 81 ? 7.844 5.804 -6.150 1.00 86.94 81 SER A C 1
ATOM 666 O O . SER A 1 81 ? 6.740 6.128 -5.716 1.00 86.94 81 SER A O 1
ATOM 668 N N . PHE A 1 82 ? 8.639 4.973 -5.470 1.00 86.62 82 PHE A N 1
ATOM 669 C CA . PHE A 1 82 ? 8.274 4.441 -4.155 1.00 86.62 82 PHE A CA 1
ATOM 670 C C . PHE A 1 82 ? 8.025 5.549 -3.116 1.00 86.62 82 PHE A C 1
ATOM 672 O O . PHE A 1 82 ? 7.080 5.448 -2.339 1.00 86.62 82 PHE A O 1
ATOM 679 N N . GLN A 1 83 ? 8.855 6.601 -3.101 1.00 90.56 83 GLN A N 1
ATOM 680 C CA . GLN A 1 83 ? 8.711 7.701 -2.142 1.00 90.56 83 GLN A CA 1
ATOM 681 C C . GLN A 1 83 ? 7.448 8.521 -2.428 1.00 90.56 83 GLN A C 1
ATOM 683 O O . GLN A 1 83 ? 6.676 8.792 -1.517 1.00 90.56 83 GLN A O 1
ATOM 688 N N . GLU A 1 84 ? 7.178 8.831 -3.696 1.00 92.12 84 GLU A N 1
ATOM 689 C CA . GLU A 1 84 ? 5.944 9.524 -4.085 1.00 92.12 84 GLU A CA 1
ATOM 690 C C . GLU A 1 84 ? 4.703 8.684 -3.764 1.00 92.12 84 GLU A C 1
ATOM 692 O O . GLU A 1 84 ? 3.716 9.205 -3.250 1.00 92.12 84 GLU A O 1
ATOM 697 N N . ALA A 1 85 ? 4.752 7.369 -3.998 1.00 92.00 85 ALA A N 1
ATOM 698 C CA . ALA A 1 85 ? 3.675 6.463 -3.616 1.00 92.00 85 ALA A CA 1
ATOM 699 C C . ALA A 1 85 ? 3.469 6.416 -2.095 1.00 92.00 85 ALA A C 1
ATOM 701 O O . ALA A 1 85 ? 2.330 6.356 -1.634 1.00 92.00 85 ALA A O 1
ATOM 702 N N . TYR A 1 86 ? 4.549 6.466 -1.310 1.00 93.19 86 TYR A N 1
ATOM 703 C CA . TYR A 1 86 ? 4.474 6.555 0.146 1.00 93.19 86 TYR A CA 1
ATOM 704 C C . TYR A 1 86 ? 3.748 7.832 0.581 1.00 93.19 86 TYR A C 1
ATOM 706 O O . TYR A 1 86 ? 2.757 7.756 1.313 1.00 93.19 86 TYR A O 1
ATOM 714 N N . ASP A 1 87 ? 4.190 8.983 0.073 1.00 94.38 87 ASP A N 1
ATOM 715 C CA . ASP A 1 87 ? 3.621 10.290 0.406 1.00 94.38 87 ASP A CA 1
ATOM 716 C C . ASP A 1 87 ? 2.145 10.377 -0.019 1.00 94.38 87 ASP A C 1
ATOM 718 O O . ASP A 1 87 ? 1.296 10.863 0.734 1.00 94.38 87 ASP A O 1
ATOM 722 N N . LEU A 1 88 ? 1.802 9.827 -1.189 1.00 94.19 88 LEU A N 1
ATOM 723 C CA . LEU A 1 88 ? 0.428 9.760 -1.691 1.00 94.19 88 LEU A CA 1
ATOM 724 C C . LEU A 1 88 ? -0.459 8.837 -0.856 1.00 94.19 88 LEU A C 1
ATOM 726 O O . LEU A 1 88 ? -1.571 9.233 -0.500 1.00 94.19 88 LEU A O 1
ATOM 730 N N . VAL A 1 89 ? -0.000 7.627 -0.517 1.00 95.19 89 VAL A N 1
ATOM 731 C CA . VAL A 1 89 ? -0.760 6.711 0.350 1.00 95.19 89 VAL A CA 1
ATOM 732 C C . VAL A 1 89 ? -1.004 7.358 1.707 1.00 95.19 89 VAL A C 1
ATOM 734 O O . VAL A 1 89 ? -2.125 7.288 2.215 1.00 95.19 89 VAL A O 1
ATOM 737 N N . PHE A 1 90 ? 0.001 8.036 2.264 1.00 94.62 90 PHE A N 1
ATOM 738 C CA . PHE A 1 90 ? -0.140 8.758 3.519 1.00 94.62 90 PHE A CA 1
ATOM 739 C C . PHE A 1 90 ? -1.159 9.897 3.412 1.00 94.62 90 PHE A C 1
ATOM 741 O O . PHE A 1 90 ? -2.096 9.960 4.210 1.00 94.62 90 PHE A O 1
ATOM 748 N N . ALA A 1 91 ? -1.027 10.768 2.411 1.00 94.69 91 ALA A N 1
ATOM 749 C CA . ALA A 1 91 ? -1.902 11.923 2.227 1.00 94.69 91 ALA A CA 1
ATOM 750 C C . ALA A 1 91 ? -3.357 11.516 1.938 1.00 94.69 91 ALA A C 1
ATOM 752 O O . ALA A 1 91 ? -4.288 11.987 2.600 1.00 94.69 91 ALA A O 1
ATOM 753 N N . VAL A 1 92 ? -3.565 10.614 0.973 1.00 94.50 92 VAL A N 1
ATOM 754 C CA . VAL A 1 92 ? -4.894 10.123 0.583 1.00 94.50 92 VAL A CA 1
ATOM 755 C C . VAL A 1 92 ? -5.518 9.317 1.714 1.00 94.50 92 VAL A C 1
ATOM 757 O O . VAL A 1 92 ? -6.690 9.524 2.029 1.00 94.50 92 VAL A O 1
ATOM 760 N N . GLY A 1 93 ? -4.745 8.432 2.343 1.00 95.06 93 GLY A N 1
ATOM 761 C CA . GLY A 1 93 ? -5.225 7.598 3.435 1.00 95.06 93 GLY A CA 1
ATOM 762 C C . GLY A 1 93 ? -5.632 8.420 4.656 1.00 95.06 93 GLY A C 1
ATOM 763 O O . GLY A 1 93 ? -6.747 8.264 5.148 1.00 95.06 93 GLY A O 1
ATOM 764 N N . SER A 1 94 ? -4.802 9.386 5.060 1.00 94.31 94 SER A N 1
ATOM 765 C CA . SER A 1 94 ? -5.116 10.307 6.162 1.00 94.31 94 SER A CA 1
ATOM 766 C C . SER A 1 94 ? -6.368 11.138 5.887 1.00 94.31 94 SER A C 1
ATOM 768 O O . SER A 1 94 ? -7.150 11.414 6.793 1.00 94.31 94 SER A O 1
ATOM 770 N N . ARG A 1 95 ? -6.596 11.541 4.630 1.00 95.00 95 ARG A N 1
ATOM 771 C CA . ARG A 1 95 ? -7.833 12.232 4.248 1.00 95.00 95 ARG A CA 1
ATOM 772 C C . ARG A 1 95 ? -9.057 11.325 4.408 1.00 95.00 95 ARG A C 1
ATOM 774 O O . ARG A 1 95 ? -10.039 11.753 5.004 1.00 95.00 95 ARG A O 1
ATOM 781 N N . ILE A 1 96 ? -8.993 10.088 3.912 1.00 94.19 96 ILE A N 1
ATOM 782 C CA . ILE A 1 96 ? -10.102 9.127 4.022 1.00 94.19 96 ILE A CA 1
ATOM 783 C C . ILE A 1 96 ? -10.403 8.807 5.492 1.00 94.19 96 ILE A C 1
ATOM 785 O O . ILE A 1 96 ? -11.573 8.761 5.868 1.00 94.19 96 ILE A O 1
ATOM 789 N N . LEU A 1 97 ? -9.373 8.631 6.326 1.00 93.81 97 LEU A N 1
ATOM 790 C CA . LEU A 1 97 ? -9.526 8.427 7.771 1.00 93.81 97 LEU A CA 1
ATOM 791 C C . LEU A 1 97 ? -10.324 9.562 8.422 1.00 93.81 97 LEU A C 1
ATOM 793 O O . LEU A 1 97 ? -11.334 9.295 9.078 1.00 93.81 97 LEU A O 1
ATOM 797 N N . ARG A 1 98 ? -9.966 10.819 8.138 1.00 93.19 98 ARG A N 1
ATOM 798 C CA . ARG A 1 98 ? -10.696 11.985 8.658 1.00 93.19 98 ARG A CA 1
ATOM 799 C C . ARG A 1 98 ? -12.143 12.031 8.178 1.00 93.19 98 ARG A C 1
ATOM 801 O O . ARG A 1 98 ? -13.052 12.251 8.973 1.00 93.19 98 ARG A O 1
ATOM 808 N N . GLU A 1 99 ? -12.365 11.814 6.885 1.00 93.31 99 GLU A N 1
ATOM 809 C CA . GLU A 1 99 ? -13.681 11.975 6.255 1.00 93.31 99 GLU A CA 1
ATOM 810 C C . GLU A 1 99 ? -14.661 10.840 6.579 1.00 93.31 99 GLU A C 1
ATOM 812 O O . GLU A 1 99 ? -15.862 11.080 6.710 1.00 93.31 99 GLU A O 1
ATOM 817 N N . LYS A 1 100 ? -14.175 9.597 6.670 1.00 90.62 100 LYS A N 1
ATOM 818 C CA . LYS A 1 100 ? -15.021 8.399 6.796 1.00 90.62 100 LYS A CA 1
ATOM 819 C C . LYS A 1 100 ? -15.012 7.797 8.194 1.00 90.62 100 LYS A C 1
ATOM 821 O O . LYS A 1 100 ? -16.036 7.273 8.619 1.00 90.62 100 LYS A O 1
ATOM 826 N N . PHE A 1 101 ? -13.891 7.899 8.903 1.00 88.50 101 PHE A N 1
ATOM 827 C CA . PHE A 1 101 ? -13.687 7.254 10.202 1.00 88.50 101 PHE A CA 1
ATOM 828 C C . PHE A 1 101 ? -13.538 8.260 11.353 1.00 88.50 101 PHE A C 1
ATOM 830 O O . PHE A 1 101 ? -13.520 7.851 12.510 1.00 88.50 101 PHE A O 1
ATOM 837 N N . ARG A 1 102 ? -13.505 9.571 11.054 1.00 85.25 102 ARG A N 1
ATOM 838 C CA . ARG A 1 102 ? -13.349 10.669 12.030 1.00 85.25 102 ARG A CA 1
ATOM 839 C C . ARG A 1 102 ? -12.085 10.515 12.891 1.00 85.25 102 ARG A C 1
ATOM 841 O O . ARG A 1 102 ? -12.119 10.780 14.092 1.00 85.25 102 ARG A O 1
ATOM 848 N N . ARG A 1 103 ? -10.996 10.065 12.263 1.00 73.06 103 ARG A N 1
ATOM 849 C CA . ARG A 1 103 ? -9.661 9.883 12.852 1.00 73.06 103 ARG A CA 1
ATOM 850 C C . ARG A 1 103 ? -8.642 10.799 12.193 1.00 73.06 103 ARG A C 1
ATOM 852 O O . ARG A 1 103 ? -8.759 11.003 10.965 1.00 73.06 103 ARG A O 1
#

=== Feature glossary ===
The features interleaved in this record are:

— What the protein is —

Sequence gives the chain of amino acids in standard one-letter code (A=alanine, C=cys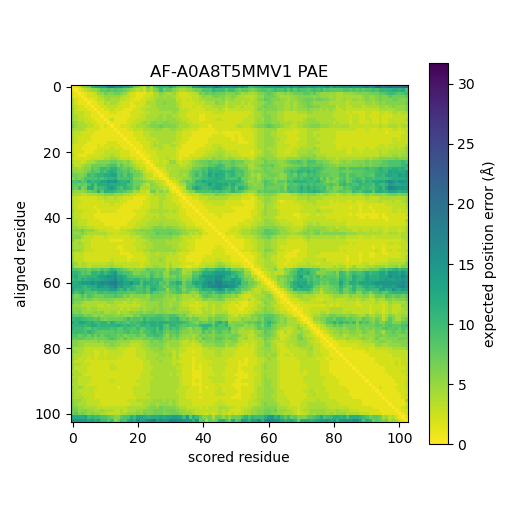teine, …, Y=tyrosine), read N→C. It is the only feature that is directly encoded by the gene; all structural features are derived from the folded form of this sequence.

Database cross-references. InterPro integrates a dozen domain/family signature databases into unified entries with residue-range hits. GO terms attach function/process/location labels with evidence codes. CATH codes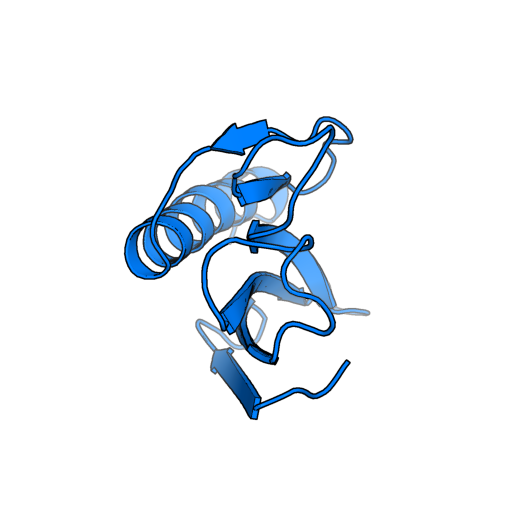 position the fold in a four-level structural taxonomy. Organism is the NCBI-taxonomy species name.

— Where its atoms are —

Atomic coordinates in PDBx/mmCIF format — the same representation the Protein Data Bank distributes. Each line of the _atom_site loop places one backbone atom in Cartesian space (units: ångströms, origin: arbitrary).

The six renders are orthographic views along the three Cartesian axes in both directions. Representation (cartoon, sticks, or surface) and color scheme (sequence-rainbow or by-chain) vary across proteins so the training set covers all the common visualization conventions.

— Local backbone conformation —

Eight-state secondary structure (DSSP): H is the canonical α-helix, G the tighter 3₁₀-helix, I the wider π-helix; E/B are β-structure, T and S are turns and bends, and '-' is everything else. DSSP derives these from the pattern of main-chain N–H···O=C hydrogen bonds, not from the sequence.

P-SEA three-state annotation labels each residue as helix, strand, or coil based purely on the geometry of the Cα trace. It serves as a fallback when the full backbone (and thus DSSP) is unavailable.

The φ/ψ torsion pair specifies the backbone conformation at each residue. φ rotates about the N–Cα bond, ψ about the Cα–C bond. Steric clashes forbid most of the (φ, ψ) plane — the allowed regions (α-helix basin, β-sheet basin, left-handed helix) are the Ramachandran-allowed regions.

— Global shape and packing —

The geometric summary reports three shape descriptors. Rg (radius of gyration) measures how spread out the Cα atoms are about their centre of mass; compact globular proteins have small Rg, elongated 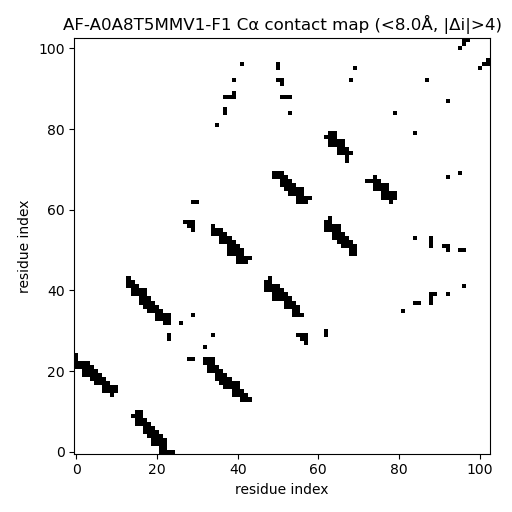or unfolded ones large. Cα contacts (<8 Å, |i−j|>4) count long-range residue pairs in spatial proximity — high for tightly packed folds, near zero for rods or random coil. The bounding-box extents give the protein's footprint along x, y, z in Å.

Solvent-accessible surface area (SASA) is the area in Å² traced out by the centre of a 1.4 Å probe sphere (a water molecule) rolled over the protein's van der Waals surface (Shrake–Rupley / Lee–Richards construction). Buried residues have near-zero SASA; fully exposed residues can exceed 200 Å². The total SASA scales roughly with the number of surface residues.

The contact map is a binary N×N matrix image: pixel (i, j) is dark where Cα_i and Cα_j are within 8 Å and |i−j|>4. Because the |i−j|>4 filter removes local helical contacts, off-diagonal stripes parallel to the main diagonal indicate parallel β-sheets; stripes perpendicular to it indicate antiparallel β-sheets. The Ramachandran plot scatters every residue's (φ, ψ) pair against the sterically allowed regions. The PAE heatmap renders the predicted-aligned-error matrix.

— Structural neighborhood —

3Di is Foldseek's structural alphabet. Each residue is assigned one of twenty discrete states based on how its Cα sits relative to its spatial (not sequential) neighbors. Aligning 3Di strings finds structural homologs roughly as well as full 3D superposition, but orders of magnitude faster.

Nearest PDB neighbors are the top structural matches found by Foldseek when searching this structure against the entire Protein Data Bank. Each hit reports a TM-score (0 to 1; >0.5 almost always implies the same fold) and an E-value. These are *structural* homologs — they may share no detectable sequence similarity.

— Confidence and disorder —

For AlphaFold models, the B-factor field carries pLDDT — the model's own estimate of local accuracy on a 0–100 scale. Regions with pLDDT<50 should be treated as essentially unmodeled; they often correspond to intrinsically disordered segments.

Crystallographic B-factors measure how much each atom's electron density is smeared out, in Å². They rise in mobile loops and surface residues and fall in the buried interior. In AlphaFold models this column is repurposed to hold pLDDT instead.

Predicted aligned error is AlphaFold's pairwise confidence. Unlike pLDDT (per-residue), PAE is per-residue-pair and captures whether two parts of the structure are correctly placed relative to each other. Units are ångströms of expected positional error.